Protein AF-A0A350XDE7-F1 (afdb_monomer)

Solvent-accessible surface area (backbone atoms only — not comparable to full-atom values): 5069 Å² total; per-residue (Å²): 80,56,71,71,57,50,31,64,75,68,72,49,52,67,63,55,50,12,62,76,68,74,45,53,56,68,64,44,50,23,57,72,47,74,68,94,67,41,44,83,77,55,68,70,56,31,51,50,46,37,52,50,51,51,53,54,52,51,49,53,50,54,74,72,49,68,60,69,70,60,50,52,52,49,53,55,52,52,53,54,55,57,55,64,73,76,111

Structure (mmCIF, N/CA/C/O backbone):
data_AF-A0A350XDE7-F1
#
_entry.id   AF-A0A350XDE7-F1
#
loop_
_atom_site.group_PDB
_atom_site.id
_atom_site.type_symbol
_atom_site.label_atom_id
_atom_site.label_alt_id
_atom_site.label_comp_id
_atom_site.label_asym_id
_atom_site.label_entity_id
_atom_site.label_seq_id
_atom_site.pdbx_PDB_ins_code
_atom_site.Cartn_x
_atom_site.Cartn_y
_atom_site.Cartn_z
_atom_site.occupancy
_atom_site.B_iso_or_equiv
_atom_site.auth_seq_id
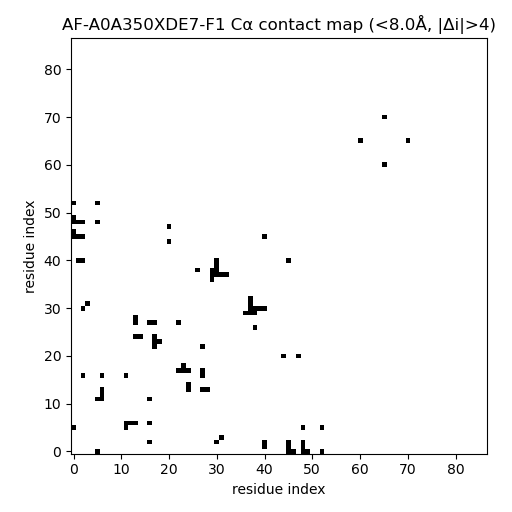_atom_site.auth_comp_id
_atom_site.auth_asym_id
_atom_site.auth_atom_id
_atom_site.pdbx_PDB_model_num
ATOM 1 N N . MET A 1 1 ? 4.035 7.582 -0.041 1.00 89.00 1 MET A N 1
ATOM 2 C CA . MET A 1 1 ? 4.922 6.435 0.216 1.00 89.00 1 MET A CA 1
ATOM 3 C C . MET A 1 1 ? 5.493 5.976 -1.113 1.00 89.00 1 MET A C 1
ATOM 5 O O . MET A 1 1 ? 4.719 5.822 -2.054 1.00 89.00 1 MET A O 1
ATOM 9 N N . HIS A 1 2 ? 6.815 5.831 -1.238 1.00 93.69 2 HIS A N 1
ATOM 10 C CA . HIS A 1 2 ? 7.419 5.377 -2.493 1.00 93.69 2 HIS A CA 1
ATOM 11 C C . HIS A 1 2 ? 7.190 3.858 -2.678 1.00 93.69 2 HIS A C 1
ATOM 13 O O . HIS A 1 2 ? 7.175 3.133 -1.681 1.00 93.69 2 HIS A O 1
ATOM 19 N N . PRO A 1 3 ? 7.047 3.331 -3.913 1.00 95.94 3 PRO A N 1
ATOM 20 C CA . PRO A 1 3 ? 6.860 1.897 -4.154 1.00 95.94 3 PRO A CA 1
ATOM 21 C C . PRO A 1 3 ? 7.935 0.997 -3.539 1.00 95.94 3 PRO A C 1
ATOM 23 O O . PRO A 1 3 ? 7.611 -0.080 -3.046 1.00 95.94 3 PRO A O 1
ATOM 26 N N . LYS A 1 4 ? 9.200 1.449 -3.536 1.00 95.19 4 LYS A N 1
ATOM 27 C CA . LYS A 1 4 ? 10.314 0.736 -2.882 1.00 95.19 4 LYS A CA 1
ATOM 28 C C . LYS A 1 4 ? 10.045 0.536 -1.385 1.00 95.19 4 LYS A C 1
ATOM 30 O O . LYS A 1 4 ? 10.148 -0.587 -0.900 1.00 95.19 4 LYS A O 1
ATOM 35 N N . ASP A 1 5 ? 9.628 1.595 -0.695 1.00 96.94 5 ASP A N 1
ATOM 36 C CA . ASP A 1 5 ? 9.330 1.554 0.740 1.00 96.94 5 ASP A CA 1
ATOM 37 C C . ASP A 1 5 ? 8.097 0.692 1.024 1.00 96.94 5 ASP A C 1
ATOM 39 O O . ASP A 1 5 ? 8.076 -0.066 1.989 1.00 96.94 5 ASP A O 1
ATOM 43 N N . PHE A 1 6 ? 7.067 0.794 0.176 1.00 97.81 6 PHE A N 1
ATOM 44 C CA . PHE A 1 6 ? 5.816 0.050 0.336 1.00 97.81 6 PHE A CA 1
ATOM 45 C C . PHE A 1 6 ? 6.042 -1.461 0.247 1.00 97.81 6 PHE A C 1
ATOM 47 O O . PHE A 1 6 ? 5.628 -2.208 1.129 1.00 97.81 6 PHE A O 1
ATOM 54 N N . VAL A 1 7 ? 6.754 -1.902 -0.792 1.00 97.62 7 VAL A N 1
ATOM 55 C CA . VAL A 1 7 ? 7.127 -3.309 -1.003 1.00 97.62 7 VAL A CA 1
ATOM 56 C C . VAL A 1 7 ? 7.972 -3.827 0.159 1.00 97.62 7 VAL A C 1
ATOM 58 O O . VAL A 1 7 ? 7.713 -4.923 0.646 1.00 97.62 7 VAL A O 1
ATOM 61 N N . ALA A 1 8 ? 8.930 -3.032 0.645 1.00 97.62 8 ALA A N 1
ATOM 62 C CA . ALA A 1 8 ? 9.769 -3.417 1.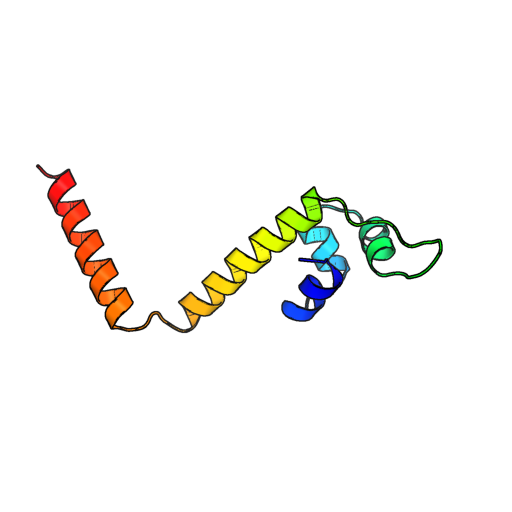776 1.00 97.62 8 ALA A CA 1
ATOM 63 C C . ALA A 1 8 ? 8.976 -3.537 3.091 1.00 97.62 8 ALA A C 1
ATOM 65 O O . ALA A 1 8 ? 9.136 -4.523 3.804 1.00 97.62 8 ALA A O 1
ATOM 66 N N . LYS A 1 9 ? 8.103 -2.569 3.405 1.00 97.75 9 LYS A N 1
ATOM 67 C CA . LYS A 1 9 ? 7.297 -2.567 4.640 1.00 97.75 9 LYS A CA 1
ATOM 68 C C . LYS A 1 9 ? 6.296 -3.721 4.683 1.00 97.75 9 LYS A C 1
ATOM 70 O O . LYS A 1 9 ? 6.131 -4.346 5.725 1.00 97.75 9 LYS A O 1
ATOM 75 N N . TRP A 1 10 ? 5.630 -3.987 3.562 1.00 97.44 10 TRP A N 1
ATOM 76 C CA . TRP A 1 10 ? 4.542 -4.965 3.475 1.00 97.44 10 TRP A CA 1
ATOM 77 C C . TRP A 1 10 ? 4.978 -6.328 2.928 1.00 97.44 10 TRP A C 1
ATOM 79 O O . TRP A 1 10 ? 4.133 -7.192 2.722 1.00 97.44 10 TRP A O 1
ATOM 89 N N . LEU A 1 11 ? 6.286 -6.524 2.713 1.00 97.56 11 LEU A N 1
ATOM 90 C CA . LEU A 1 11 ? 6.895 -7.768 2.224 1.00 97.56 11 LEU A CA 1
ATOM 91 C C . LEU A 1 11 ? 6.266 -8.290 0.922 1.00 97.56 11 LEU A C 1
ATOM 93 O O . LEU A 1 11 ? 6.146 -9.495 0.715 1.00 97.56 11 LEU A O 1
ATOM 97 N N . LEU A 1 12 ? 5.873 -7.372 0.040 1.00 97.25 12 LEU A N 1
ATOM 98 C CA . LEU A 1 12 ? 5.284 -7.710 -1.252 1.00 97.25 12 LEU A CA 1
ATOM 99 C C . LEU A 1 12 ? 6.365 -7.925 -2.311 1.00 97.25 12 LEU A C 1
ATOM 101 O O . LEU A 1 12 ? 7.465 -7.382 -2.247 1.00 97.25 12 LEU A O 1
ATOM 105 N N . THR A 1 13 ? 6.024 -8.664 -3.354 1.00 97.56 13 THR A N 1
ATOM 106 C CA . THR A 1 13 ? 6.793 -8.743 -4.594 1.00 97.56 13 THR A CA 1
ATOM 107 C C . THR A 1 13 ? 6.423 -7.592 -5.537 1.00 97.56 13 THR A C 1
ATOM 109 O O . THR A 1 13 ? 5.365 -6.966 -5.441 1.00 97.56 13 THR A O 1
ATOM 112 N N . ARG A 1 14 ? 7.275 -7.324 -6.537 1.00 96.62 14 ARG A N 1
ATOM 113 C CA . ARG A 1 14 ? 6.960 -6.344 -7.598 1.00 96.62 14 ARG A CA 1
ATOM 114 C C . ARG A 1 14 ? 5.746 -6.765 -8.437 1.00 96.62 14 ARG A C 1
ATOM 116 O O . ARG A 1 14 ? 5.047 -5.907 -8.966 1.00 96.62 14 ARG A O 1
ATOM 123 N N . GLN A 1 15 ? 5.493 -8.069 -8.554 1.00 97.19 15 GLN A N 1
ATOM 124 C CA . GLN A 1 15 ? 4.336 -8.604 -9.269 1.00 97.19 15 GLN A CA 1
ATOM 125 C C . GLN A 1 15 ? 3.034 -8.334 -8.507 1.00 97.19 15 GLN A C 1
ATOM 127 O O . GLN A 1 15 ? 2.063 -7.878 -9.107 1.00 97.19 15 GLN A O 1
ATOM 132 N N . GLU A 1 16 ? 3.024 -8.537 -7.191 1.00 98.06 16 GLU A N 1
ATOM 133 C CA . GLU A 1 16 ? 1.873 -8.194 -6.344 1.00 98.06 16 GLU A CA 1
ATOM 134 C C . GLU A 1 16 ? 1.638 -6.683 -6.316 1.00 98.06 16 GLU A C 1
ATOM 136 O O . GLU A 1 16 ? 0.499 -6.238 -6.411 1.00 98.06 16 GLU A O 1
ATOM 141 N N . LEU A 1 17 ? 2.702 -5.872 -6.294 1.00 97.94 17 LEU A N 1
ATOM 142 C CA . LEU A 1 17 ? 2.576 -4.420 -6.432 1.00 97.94 17 LEU A CA 1
ATOM 143 C C . LEU A 1 17 ? 1.929 -4.018 -7.773 1.00 97.94 17 LEU A C 1
ATOM 145 O O . LEU A 1 17 ? 1.124 -3.085 -7.814 1.00 97.94 17 LEU A O 1
ATOM 149 N N . ALA A 1 18 ? 2.254 -4.710 -8.868 1.00 97.50 18 ALA A N 1
ATOM 150 C CA . ALA A 1 18 ? 1.634 -4.480 -10.174 1.00 97.50 18 ALA A CA 1
ATOM 151 C C . ALA A 1 18 ? 0.131 -4.791 -10.147 1.00 97.50 18 ALA A C 1
ATOM 153 O O . ALA A 1 18 ? -0.672 -3.972 -10.589 1.00 97.50 18 ALA A O 1
ATOM 154 N N . GLN A 1 19 ? -0.254 -5.920 -9.545 1.00 97.31 19 GLN A N 1
ATOM 155 C CA . GLN A 1 19 ? -1.660 -6.282 -9.342 1.00 97.31 19 GLN A CA 1
ATOM 156 C C . GLN A 1 19 ? -2.393 -5.252 -8.475 1.00 97.31 19 GLN A C 1
ATOM 158 O O . GLN A 1 19 ? -3.465 -4.784 -8.849 1.00 97.31 19 GLN A O 1
ATOM 163 N N . LEU A 1 20 ? -1.785 -4.849 -7.357 1.00 96.56 20 LEU A N 1
ATOM 164 C CA . LEU A 1 20 ? -2.347 -3.896 -6.402 1.00 96.56 20 LEU A CA 1
ATOM 165 C C . LEU A 1 20 ? -2.585 -2.516 -7.030 1.00 96.56 20 LEU A C 1
ATOM 167 O O . LEU A 1 20 ? -3.595 -1.876 -6.763 1.00 96.56 20 LEU A O 1
ATOM 171 N N . THR A 1 21 ? -1.659 -2.053 -7.872 1.00 95.88 21 THR A N 1
ATOM 172 C CA . THR A 1 21 ? -1.724 -0.730 -8.519 1.00 95.88 21 THR A CA 1
ATOM 173 C C . THR A 1 21 ? -2.426 -0.739 -9.880 1.00 95.88 21 THR A C 1
ATOM 175 O O . THR A 1 21 ? -2.603 0.323 -10.482 1.00 95.88 21 THR A O 1
ATOM 178 N N . GLY A 1 22 ? -2.793 -1.916 -10.398 1.00 96.25 22 GLY A N 1
ATOM 179 C CA . GLY A 1 22 ? -3.351 -2.085 -11.742 1.00 96.25 22 G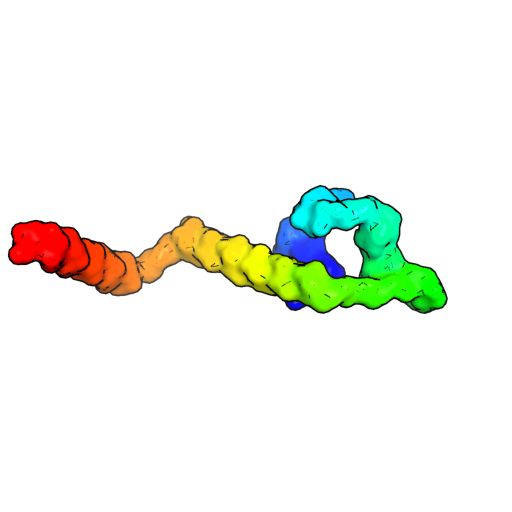LY A CA 1
ATOM 180 C C . GLY A 1 22 ? -2.387 -1.703 -12.873 1.00 96.25 22 GLY A C 1
ATOM 181 O O . GLY A 1 22 ? -2.823 -1.438 -13.994 1.00 96.25 22 GLY A O 1
ATOM 182 N N . LYS A 1 23 ? -1.080 -1.616 -12.598 1.00 96.00 23 LYS A N 1
ATOM 183 C CA . LYS A 1 23 ? -0.052 -1.291 -13.598 1.00 96.00 23 LYS A CA 1
ATOM 184 C C . LYS A 1 23 ? 0.555 -2.564 -14.180 1.00 96.00 23 LYS A C 1
ATOM 186 O O . LYS A 1 23 ? 0.499 -3.634 -13.583 1.00 96.00 23 LYS A O 1
ATOM 191 N N . SER A 1 24 ? 1.172 -2.449 -15.355 1.00 96.94 24 SER A N 1
ATOM 192 C CA . SER A 1 24 ? 1.897 -3.580 -15.940 1.00 96.94 24 SER A CA 1
ATOM 193 C C . SER A 1 24 ? 3.163 -3.908 -15.128 1.00 96.94 24 SER A C 1
ATOM 195 O O . SER A 1 24 ? 3.781 -2.994 -14.569 1.00 96.94 24 SER A O 1
ATOM 197 N N . PRO A 1 25 ? 3.608 -5.180 -15.101 1.00 96.38 25 PRO A N 1
ATOM 198 C CA . PRO A 1 25 ? 4.866 -5.559 -14.457 1.00 96.38 25 PRO A CA 1
ATOM 199 C C . PRO A 1 25 ? 6.080 -4.778 -14.979 1.00 96.38 25 PRO A C 1
ATOM 201 O O . PRO A 1 25 ? 6.954 -4.422 -14.194 1.00 96.38 25 PRO A O 1
ATOM 204 N N . ASP A 1 26 ? 6.107 -4.453 -16.275 1.00 95.94 26 ASP A N 1
ATOM 205 C CA . ASP A 1 26 ? 7.152 -3.628 -16.899 1.00 95.94 26 ASP A CA 1
ATOM 206 C C . ASP A 1 26 ? 7.174 -2.198 -16.337 1.00 95.94 26 ASP A C 1
ATOM 208 O O . ASP A 1 26 ? 8.218 -1.669 -15.955 1.00 95.94 26 ASP A O 1
ATOM 212 N N . THR A 1 27 ? 5.997 -1.582 -16.193 1.00 95.62 27 THR A N 1
ATOM 213 C CA . THR A 1 27 ? 5.888 -0.248 -15.586 1.00 95.62 27 THR A CA 1
ATOM 214 C C . THR A 1 27 ? 6.410 -0.253 -14.156 1.00 95.62 27 THR A C 1
ATOM 216 O O . THR A 1 27 ? 7.180 0.632 -13.787 1.00 95.62 27 THR A O 1
ATOM 219 N N . VAL A 1 28 ? 6.037 -1.268 -13.371 1.00 96.38 28 VAL A N 1
ATOM 220 C CA . VAL A 1 28 ? 6.539 -1.412 -12.004 1.00 96.38 28 VAL A CA 1
ATOM 221 C C . VAL A 1 28 ? 8.042 -1.655 -12.003 1.00 96.38 28 VAL A C 1
ATOM 223 O O . VAL A 1 28 ? 8.738 -1.026 -11.219 1.00 96.38 28 VAL A O 1
ATOM 226 N N . TYR A 1 29 ? 8.576 -2.498 -12.891 1.00 96.06 29 TYR A N 1
ATOM 227 C CA . TYR A 1 29 ? 10.016 -2.743 -13.005 1.00 96.06 29 TYR A CA 1
ATOM 228 C C . TYR A 1 29 ? 10.811 -1.436 -13.145 1.00 96.06 29 TYR A C 1
ATOM 230 O O . TYR A 1 29 ? 11.769 -1.211 -12.398 1.00 96.06 29 TYR A O 1
ATOM 238 N N . HIS A 1 30 ? 10.356 -0.531 -14.013 1.00 96.38 30 HIS A N 1
ATOM 239 C CA . HIS A 1 30 ? 11.005 0.757 -14.253 1.00 96.38 30 HIS A CA 1
ATOM 240 C C . HIS A 1 30 ? 11.001 1.726 -13.056 1.00 96.38 30 HIS A C 1
ATOM 242 O O . HIS A 1 30 ? 11.798 2.663 -13.038 1.00 96.38 30 HIS A O 1
ATOM 248 N N . TRP A 1 31 ? 10.169 1.511 -12.033 1.00 95.56 31 TRP A N 1
ATOM 249 C CA . TRP A 1 31 ? 10.219 2.292 -10.787 1.00 95.56 31 TRP A CA 1
ATOM 250 C C . TRP A 1 31 ? 11.356 1.862 -9.849 1.00 95.56 31 TRP A C 1
ATOM 252 O O . TRP A 1 31 ? 11.702 2.584 -8.910 1.00 95.56 31 TRP A O 1
ATOM 262 N N . PHE A 1 32 ? 11.917 0.668 -10.061 1.00 94.62 32 PHE A N 1
ATOM 263 C CA . PHE A 1 32 ? 12.912 0.072 -9.168 1.00 94.62 32 PHE A CA 1
ATOM 264 C C . PHE A 1 32 ? 14.336 0.144 -9.715 1.00 94.62 32 PHE A C 1
ATOM 266 O O . PHE A 1 32 ? 15.270 0.103 -8.915 1.00 94.62 32 PHE A O 1
ATOM 273 N N . VAL A 1 33 ? 14.498 0.261 -11.033 1.00 93.50 33 VAL A N 1
ATOM 274 C CA . VAL A 1 33 ? 15.808 0.422 -11.677 1.00 93.50 33 VAL A CA 1
ATOM 275 C C . VAL A 1 33 ? 16.392 1.815 -11.441 1.00 93.50 33 VAL A C 1
ATOM 277 O O . VAL A 1 33 ? 15.672 2.767 -11.141 1.00 93.50 33 VAL A O 1
ATOM 280 N N . GLU A 1 34 ? 17.706 1.920 -11.591 1.00 90.94 34 GLU A N 1
ATOM 281 C CA . GLU A 1 34 ? 18.463 3.168 -11.484 1.00 90.94 34 GLU A CA 1
ATOM 282 C C . GLU A 1 34 ? 19.010 3.575 -12.860 1.00 90.94 34 GLU A C 1
ATOM 284 O O . GLU A 1 34 ? 19.106 2.757 -13.780 1.00 90.94 34 GLU A O 1
ATOM 289 N N . GLY A 1 35 ? 19.362 4.851 -13.017 1.00 90.81 35 GLY A N 1
ATOM 290 C CA . GLY A 1 35 ? 19.929 5.382 -14.258 1.00 90.81 35 GLY A CA 1
ATOM 291 C C . GLY A 1 35 ? 18.884 5.692 -15.335 1.00 90.81 35 GLY A C 1
ATOM 292 O O . GLY A 1 35 ? 17.726 5.977 -15.045 1.00 90.81 35 GLY A O 1
ATOM 293 N N . SER A 1 36 ? 19.295 5.655 -16.605 1.00 87.19 36 SER A N 1
ATOM 294 C CA . SER A 1 36 ? 18.501 6.146 -17.749 1.00 87.19 36 SER A CA 1
ATOM 295 C C . SER A 1 36 ? 17.196 5.388 -18.007 1.00 87.19 36 SER A C 1
ATOM 297 O O . SER A 1 36 ? 16.312 5.897 -18.691 1.00 87.19 36 SER A O 1
ATOM 299 N N . SER A 1 37 ? 17.065 4.176 -17.466 1.00 90.69 37 SER A N 1
ATOM 300 C CA . SER A 1 37 ? 15.846 3.369 -17.567 1.00 90.69 37 SER A CA 1
ATOM 301 C C . SER A 1 37 ? 14.858 3.630 -16.428 1.00 90.69 37 SER A C 1
ATOM 303 O O . SER A 1 37 ? 13.772 3.051 -16.434 1.00 90.69 37 SER A O 1
ATOM 305 N N . GLN A 1 38 ? 15.210 4.459 -15.441 1.00 94.50 38 GLN A N 1
ATOM 306 C CA . GLN A 1 38 ? 14.318 4.782 -14.335 1.00 94.50 38 GLN A CA 1
ATOM 307 C C . GLN A 1 38 ? 13.157 5.641 -14.833 1.00 94.50 38 GLN A C 1
ATOM 309 O O . GLN A 1 38 ? 13.352 6.668 -15.483 1.00 94.50 38 GLN A O 1
ATOM 314 N N . ARG A 1 39 ? 11.932 5.233 -14.494 1.00 93.56 39 ARG A N 1
ATOM 315 C CA . ARG A 1 39 ? 10.734 6.042 -14.730 1.00 93.56 39 ARG A CA 1
ATOM 316 C C . ARG A 1 39 ? 10.208 6.589 -13.406 1.00 93.56 39 ARG A C 1
ATOM 318 O O . ARG A 1 39 ? 10.166 5.841 -12.425 1.00 93.56 39 ARG A O 1
ATOM 325 N N . PRO A 1 40 ? 9.783 7.864 -13.360 1.00 93.12 40 PRO A N 1
ATOM 326 C CA . PRO A 1 40 ? 9.168 8.419 -12.168 1.00 93.12 40 PRO A CA 1
ATOM 327 C C . PRO A 1 40 ? 7.854 7.697 -11.866 1.00 93.12 40 PRO A C 1
ATOM 329 O O . PRO A 1 40 ? 7.108 7.298 -12.765 1.00 93.12 40 PRO A O 1
ATOM 332 N N . VAL A 1 41 ? 7.571 7.543 -10.578 1.00 95.81 41 VAL A N 1
ATOM 333 C CA . VAL A 1 41 ? 6.304 6.986 -10.111 1.00 95.81 41 VAL A CA 1
ATOM 334 C C . VAL A 1 41 ? 5.236 8.074 -10.242 1.00 95.81 41 VAL A C 1
ATOM 336 O O . VAL A 1 41 ? 5.443 9.173 -9.720 1.00 95.81 41 VAL A O 1
ATOM 339 N N . PRO A 1 42 ? 4.100 7.804 -10.903 1.00 95.62 42 PRO A N 1
ATOM 340 C CA . PRO A 1 42 ? 3.040 8.793 -11.030 1.00 95.62 42 PRO A CA 1
ATOM 341 C C . PRO A 1 42 ? 2.494 9.239 -9.658 1.00 95.62 42 PRO A C 1
ATOM 343 O O . PRO A 1 42 ? 2.327 8.387 -8.773 1.00 95.62 42 PRO A O 1
ATOM 346 N N . PRO A 1 43 ? 2.174 10.532 -9.456 1.00 96.38 43 PRO A N 1
ATOM 347 C CA . PRO A 1 43 ? 1.673 11.038 -8.176 1.00 96.38 43 PRO A CA 1
ATOM 348 C C . PRO A 1 43 ? 0.429 10.304 -7.663 1.00 96.38 43 PRO A C 1
ATOM 350 O O . PRO A 1 43 ? 0.316 10.040 -6.467 1.00 96.38 43 PRO A O 1
ATOM 353 N N . GLU A 1 44 ? -0.483 9.902 -8.552 1.00 96.44 44 GLU A N 1
ATOM 354 C CA . GLU A 1 44 ? -1.683 9.152 -8.179 1.00 96.44 44 GLU A CA 1
ATOM 355 C C . GLU A 1 44 ? -1.348 7.778 -7.587 1.00 96.44 44 GLU A C 1
ATOM 357 O O . GLU A 1 44 ? -2.007 7.327 -6.652 1.00 96.44 44 GLU A O 1
ATOM 362 N N . THR A 1 45 ? -0.271 7.146 -8.064 1.00 97.19 45 THR A N 1
ATOM 363 C CA . THR A 1 45 ? 0.207 5.874 -7.511 1.00 97.19 45 THR A CA 1
ATOM 364 C C .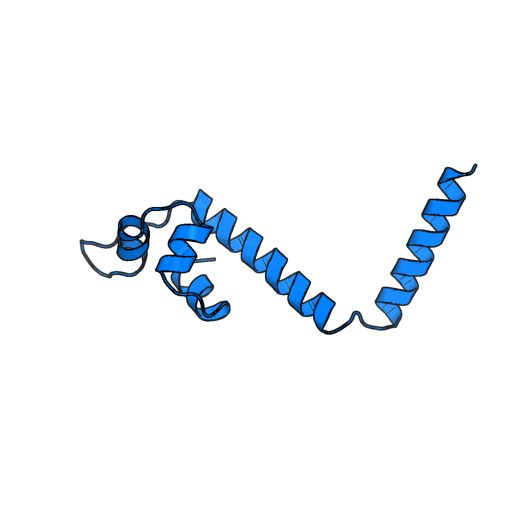 THR A 1 45 ? 0.816 6.090 -6.129 1.00 97.19 45 THR A C 1
ATOM 366 O O . THR A 1 45 ? 0.544 5.321 -5.211 1.00 97.19 45 THR A O 1
ATOM 369 N N . ILE A 1 46 ? 1.590 7.163 -5.938 1.00 97.38 46 ILE A N 1
ATOM 370 C CA . ILE A 1 46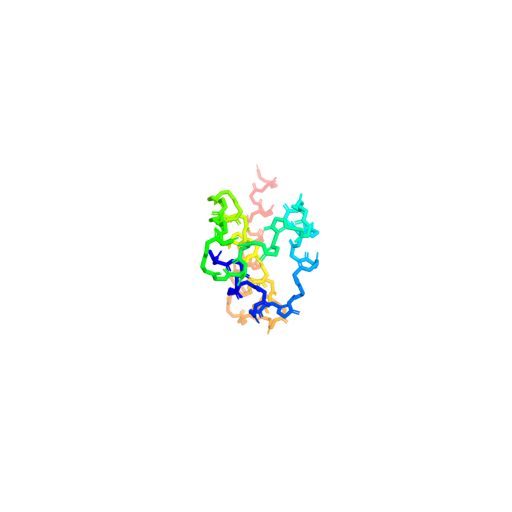 ? 2.159 7.509 -4.626 1.00 97.38 46 ILE A CA 1
ATOM 371 C C . ILE A 1 46 ? 1.043 7.772 -3.607 1.00 97.38 46 ILE A C 1
ATOM 373 O O . ILE A 1 46 ? 1.117 7.288 -2.473 1.00 97.38 46 ILE A O 1
ATOM 377 N N . ASN A 1 47 ? 0.004 8.511 -3.998 1.00 97.69 47 ASN A N 1
ATOM 378 C CA . ASN A 1 47 ? -1.150 8.790 -3.143 1.00 97.69 47 ASN A CA 1
ATOM 379 C C . ASN A 1 47 ? -1.907 7.508 -2.791 1.00 97.69 47 ASN A C 1
ATOM 381 O O . ASN A 1 47 ? -2.198 7.272 -1.619 1.00 97.69 47 ASN A O 1
ATOM 385 N N . TYR A 1 48 ? -2.152 6.649 -3.781 1.00 97.44 48 TYR A N 1
ATOM 386 C CA . TYR A 1 48 ? -2.814 5.365 -3.575 1.00 97.44 48 TYR A CA 1
ATOM 387 C C . TYR A 1 48 ? -2.049 4.461 -2.598 1.00 97.44 48 TYR A C 1
ATOM 389 O O . TYR A 1 48 ? -2.628 3.964 -1.635 1.00 97.44 48 TYR A O 1
ATOM 397 N N . LEU A 1 49 ? -0.732 4.319 -2.775 1.00 98.06 49 LEU A N 1
ATOM 398 C CA . LEU A 1 49 ? 0.105 3.535 -1.862 1.00 98.06 49 LEU A CA 1
ATOM 399 C C . LEU A 1 49 ? 0.152 4.138 -0.454 1.00 98.06 49 LEU A C 1
ATOM 401 O O . LEU A 1 49 ? 0.184 3.401 0.523 1.00 98.06 49 LEU A O 1
ATOM 405 N N . SER A 1 50 ? 0.111 5.466 -0.327 1.00 97.94 50 SER A N 1
ATOM 406 C CA . SER A 1 50 ? 0.048 6.128 0.986 1.00 97.94 50 SER A CA 1
ATOM 407 C C . SER A 1 50 ? -1.273 5.851 1.703 1.00 97.94 50 SER A C 1
ATOM 409 O O . SER A 1 50 ? -1.287 5.637 2.912 1.00 97.94 50 SER A O 1
ATOM 411 N N . LEU A 1 51 ? -2.382 5.832 0.960 1.00 97.88 51 LEU A N 1
ATOM 412 C CA . LEU A 1 51 ? -3.693 5.497 1.505 1.00 97.88 51 LEU A CA 1
ATOM 413 C C . LEU A 1 51 ? -3.750 4.035 1.958 1.00 97.88 51 LEU A C 1
ATOM 415 O O . LEU A 1 51 ? -4.212 3.757 3.062 1.00 97.88 51 LEU A O 1
AT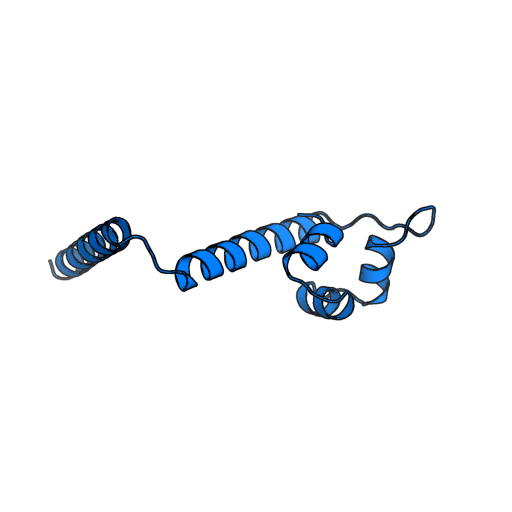OM 419 N N . LEU A 1 52 ? -3.257 3.107 1.134 1.00 97.69 52 LEU A N 1
ATOM 420 C CA . LEU A 1 52 ? -3.187 1.695 1.510 1.00 97.69 52 LEU A CA 1
ATOM 421 C C . LEU A 1 52 ? -2.305 1.475 2.737 1.00 97.69 52 LEU A C 1
ATOM 423 O O . LEU A 1 52 ? -2.698 0.739 3.638 1.00 97.69 52 LEU A O 1
ATOM 427 N N . ASP A 1 53 ? -1.159 2.154 2.800 1.00 97.81 53 ASP A N 1
ATOM 428 C CA . ASP A 1 53 ? -0.258 2.076 3.944 1.00 97.81 53 ASP A CA 1
ATOM 429 C C . ASP A 1 53 ? -0.951 2.489 5.242 1.00 97.81 53 ASP A C 1
ATOM 431 O O . ASP A 1 53 ? -0.858 1.787 6.250 1.00 97.81 53 ASP A O 1
ATOM 435 N N . LEU A 1 54 ? -1.703 3.592 5.203 1.00 96.94 54 LEU A N 1
ATOM 436 C CA . LEU A 1 54 ? -2.501 4.044 6.333 1.00 96.94 54 LEU A CA 1
ATOM 437 C C . LEU A 1 54 ? -3.546 2.992 6.725 1.00 96.94 54 LEU A C 1
ATOM 439 O O . LEU A 1 54 ? -3.613 2.615 7.892 1.00 96.94 54 LEU A O 1
ATOM 443 N N . ILE A 1 55 ? -4.333 2.490 5.768 1.00 97.06 55 ILE A N 1
ATOM 444 C CA . ILE A 1 55 ? -5.409 1.520 6.029 1.00 97.06 55 ILE A CA 1
ATOM 445 C C . ILE A 1 55 ? -4.856 0.236 6.652 1.00 97.06 55 ILE A C 1
ATOM 447 O O . ILE A 1 55 ? -5.382 -0.244 7.656 1.00 97.06 55 ILE A O 1
ATOM 451 N N . TRP A 1 56 ? -3.797 -0.330 6.077 1.00 96.62 56 TRP A N 1
ATOM 452 C CA . TRP A 1 56 ? -3.211 -1.577 6.563 1.00 96.62 56 TRP A CA 1
ATOM 453 C C . TRP A 1 56 ? -2.510 -1.394 7.907 1.00 96.62 56 TRP A C 1
ATOM 455 O O . TRP A 1 56 ? -2.625 -2.263 8.769 1.00 96.62 56 TRP A O 1
ATOM 465 N N . THR A 1 57 ? -1.866 -0.245 8.134 1.00 95.31 57 THR A N 1
ATOM 466 C CA . THR A 1 57 ? -1.291 0.089 9.446 1.00 95.31 57 THR A CA 1
ATOM 467 C C . THR A 1 57 ? -2.385 0.158 10.512 1.00 95.31 57 THR A C 1
ATOM 469 O O . THR A 1 57 ? -2.258 -0.468 11.561 1.00 95.31 57 THR A O 1
ATOM 472 N N . GLN A 1 58 ? -3.498 0.845 10.230 1.00 91.94 58 GLN A N 1
ATOM 473 C CA . GLN A 1 58 ? -4.631 0.920 11.159 1.00 91.94 58 GLN A CA 1
ATOM 474 C C . GLN A 1 58 ? -5.239 -0.456 11.429 1.00 91.94 58 GLN A C 1
ATOM 476 O O . GLN A 1 58 ? -5.551 -0.781 12.571 1.00 91.94 58 GLN A O 1
ATOM 481 N N . ARG A 1 59 ? -5.364 -1.297 10.397 1.00 93.00 59 ARG A N 1
ATOM 482 C CA . ARG A 1 59 ? -5.828 -2.675 10.564 1.00 93.00 59 ARG A CA 1
ATOM 483 C C . ARG A 1 59 ? -4.913 -3.475 11.491 1.00 93.00 59 ARG A C 1
ATOM 485 O O . ARG A 1 59 ? -5.426 -4.109 12.405 1.00 93.00 59 ARG A O 1
ATOM 492 N N . GLN A 1 60 ? -3.593 -3.405 11.311 1.00 91.88 60 GLN A N 1
ATOM 493 C CA . GLN A 1 60 ? -2.644 -4.061 12.219 1.00 91.88 60 GLN A CA 1
ATOM 494 C C . GLN A 1 60 ? -2.787 -3.554 13.660 1.00 91.88 60 GLN A C 1
ATOM 496 O O . GLN A 1 60 ? -2.784 -4.355 14.591 1.00 91.88 60 GLN A O 1
ATOM 501 N N . THR A 1 61 ? -2.958 -2.243 13.858 1.00 88.62 61 THR A N 1
ATOM 502 C CA . THR A 1 61 ? -3.206 -1.668 15.190 1.00 88.62 61 THR A CA 1
ATOM 503 C C . THR A 1 61 ? -4.496 -2.202 15.813 1.00 88.62 61 THR A C 1
ATOM 505 O O . THR A 1 61 ? -4.517 -2.524 16.996 1.00 88.62 61 THR A O 1
ATOM 508 N N . LEU A 1 62 ? -5.567 -2.333 15.029 1.00 86.00 62 LEU A N 1
ATOM 509 C CA . LEU A 1 62 ? -6.836 -2.883 15.508 1.00 86.00 62 LEU A CA 1
ATOM 510 C C . LEU A 1 62 ? -6.742 -4.381 15.829 1.00 86.00 62 LEU A C 1
ATOM 512 O O . LEU A 1 62 ? -7.316 -4.820 16.822 1.00 86.00 62 LEU A O 1
ATOM 516 N N . GLU A 1 63 ? -6.000 -5.155 15.033 1.00 88.06 63 GLU A N 1
ATOM 517 C CA . GLU A 1 63 ? -5.759 -6.588 15.265 1.00 88.06 63 GLU A CA 1
ATOM 518 C C . GLU A 1 63 ? -4.946 -6.844 16.545 1.00 88.06 63 GLU A C 1
ATOM 520 O O . GLU A 1 63 ? -5.158 -7.851 17.217 1.00 88.06 63 GLU A O 1
ATOM 525 N N . GLN A 1 64 ? -4.073 -5.911 16.935 1.00 85.50 64 GLN A N 1
ATOM 526 C CA . GLN A 1 64 ? -3.354 -5.950 18.218 1.00 85.50 64 GLN A CA 1
ATOM 527 C C . GLN A 1 64 ? -4.249 -5.632 19.428 1.00 85.50 64 GLN A C 1
ATOM 529 O O . GLN A 1 64 ? -3.827 -5.804 20.572 1.00 85.50 64 GLN A O 1
ATOM 534 N N . GLY A 1 65 ? -5.493 -5.217 19.181 1.00 83.06 65 GLY A N 1
ATOM 535 C CA . GLY A 1 65 ? -6.458 -4.845 20.200 1.00 83.06 65 GLY A CA 1
ATOM 536 C C . GLY A 1 65 ? -6.363 -3.368 20.570 1.00 83.06 65 GLY A C 1
ATOM 537 O O . GLY A 1 65 ? -5.290 -2.806 20.790 1.00 83.06 65 GLY A O 1
ATOM 538 N N . LEU A 1 66 ? -7.527 -2.727 20.674 1.00 82.94 66 LEU A N 1
ATOM 539 C CA . LEU A 1 66 ? -7.607 -1.369 21.195 1.00 82.94 66 LEU A CA 1
ATOM 540 C C . LEU A 1 66 ? -7.302 -1.363 22.699 1.00 82.94 66 LEU A C 1
ATOM 542 O O . LEU A 1 66 ? -7.778 -2.244 23.423 1.00 82.94 66 LEU A O 1
ATOM 546 N N . PRO A 1 67 ? -6.594 -0.340 23.210 1.00 86.69 67 PRO A N 1
ATOM 547 C CA . PRO A 1 67 ? -6.472 -0.138 24.644 1.00 86.69 67 PRO A CA 1
ATOM 548 C C . PRO A 1 67 ? -7.859 -0.131 25.316 1.00 86.69 67 PRO A C 1
ATOM 55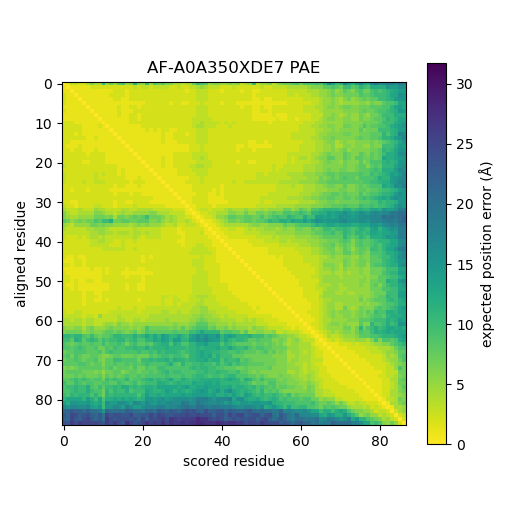0 O O . PRO A 1 67 ? -8.780 0.504 24.785 1.00 86.69 67 PRO A O 1
ATOM 553 N N . PRO A 1 68 ? -8.030 -0.763 26.495 1.00 88.00 68 PRO A N 1
ATOM 554 C CA . PRO A 1 68 ? -9.347 -0.929 27.119 1.00 88.00 68 PRO A CA 1
ATOM 555 C C . PRO A 1 68 ? -10.133 0.377 27.290 1.00 88.00 68 PRO A C 1
ATOM 557 O O . PRO A 1 68 ? -11.345 0.409 27.089 1.00 88.00 68 PRO A O 1
ATOM 560 N N . HIS A 1 69 ? -9.441 1.475 27.605 1.00 89.31 69 HIS A N 1
ATOM 561 C CA . HIS A 1 69 ? -10.059 2.789 27.782 1.00 89.31 69 HIS A CA 1
ATOM 562 C C . HIS A 1 69 ? -10.599 3.384 26.469 1.00 89.31 69 HIS A C 1
ATOM 564 O O . HIS A 1 69 ? -11.641 4.035 26.486 1.00 89.31 69 HIS A O 1
ATOM 570 N N . ILE A 1 70 ? -9.941 3.136 25.328 1.00 89.88 70 ILE A N 1
ATOM 571 C CA . ILE A 1 70 ? -10.429 3.578 24.012 1.00 89.88 70 ILE A CA 1
ATOM 572 C C . ILE A 1 70 ? -11.686 2.794 23.639 1.00 89.88 70 ILE A C 1
ATOM 574 O O . ILE A 1 70 ? -12.680 3.392 23.230 1.00 89.88 70 ILE A O 1
ATOM 578 N N . ASN A 1 71 ? -11.674 1.473 23.839 1.00 87.25 71 ASN A N 1
ATOM 579 C CA . ASN A 1 71 ? -12.839 0.635 23.561 1.00 87.25 71 ASN A CA 1
ATOM 580 C C . ASN A 1 71 ? -14.044 1.023 24.438 1.00 87.25 71 ASN A C 1
ATOM 582 O O . ASN A 1 71 ? -15.157 1.151 23.938 1.00 87.25 71 ASN A O 1
ATOM 586 N N . ALA A 1 72 ? -13.821 1.296 25.728 1.00 91.38 72 ALA A N 1
ATOM 587 C CA . ALA A 1 72 ? -14.876 1.744 26.638 1.00 91.38 72 ALA A CA 1
ATOM 588 C C . ALA A 1 72 ? -15.525 3.069 26.192 1.00 91.38 72 ALA A C 1
ATOM 590 O O . ALA A 1 72 ? -16.748 3.205 26.229 1.00 91.38 72 ALA A O 1
ATOM 591 N N . LEU A 1 73 ? -14.725 4.040 25.734 1.00 94.25 73 LEU A N 1
ATOM 592 C CA . LEU A 1 73 ? -15.240 5.307 25.203 1.00 94.25 73 LEU A CA 1
ATOM 593 C C . LEU A 1 73 ? -15.998 5.124 23.883 1.00 94.25 73 LEU A C 1
ATOM 595 O O . LEU A 1 73 ? -17.017 5.785 23.672 1.00 94.25 73 LEU A O 1
ATOM 599 N N . TYR A 1 74 ? -15.526 4.228 23.013 1.00 90.56 74 TYR A N 1
ATOM 600 C CA . TYR A 1 74 ? -16.218 3.885 21.772 1.00 90.56 74 TYR A CA 1
ATOM 601 C C . TYR A 1 74 ? -17.599 3.280 22.049 1.00 90.56 74 TYR A C 1
ATOM 603 O O . TYR A 1 74 ? -18.596 3.763 21.512 1.00 90.56 74 TYR A O 1
ATOM 611 N N . GLU A 1 75 ? -17.677 2.294 22.943 1.00 92.56 75 GLU A N 1
ATOM 612 C CA . GLU A 1 75 ? -18.941 1.673 23.345 1.00 92.56 75 GLU A CA 1
ATOM 613 C C . GLU A 1 75 ? -19.910 2.690 23.962 1.00 92.56 75 GLU A C 1
ATOM 615 O O . GLU A 1 75 ? -21.080 2.745 23.582 1.00 92.56 75 GLU A O 1
ATOM 620 N N . LEU A 1 76 ? -19.416 3.580 24.831 1.00 94.06 76 LEU A N 1
ATOM 621 C CA . LEU A 1 76 ? -20.216 4.666 25.402 1.00 94.06 76 LEU A CA 1
ATOM 622 C C . LEU A 1 76 ? -20.764 5.617 24.324 1.00 94.06 76 LEU A C 1
ATOM 624 O O . LEU A 1 76 ? -21.927 6.021 24.380 1.00 94.06 76 LEU A O 1
ATOM 628 N N . SER A 1 77 ? -19.936 5.994 23.345 1.00 94.50 77 SER A N 1
ATOM 629 C CA . SER A 1 77 ? -20.351 6.845 22.223 1.00 94.50 77 SER A CA 1
ATOM 630 C C . SER A 1 77 ? -21.417 6.161 21.365 1.00 94.50 77 SER A C 1
ATOM 632 O O . SER A 1 77 ? -22.430 6.779 21.028 1.00 94.50 77 SER A O 1
ATOM 634 N N . ARG A 1 78 ? -21.223 4.872 21.070 1.00 94.06 78 ARG A N 1
ATOM 635 C CA . ARG A 1 78 ? -22.141 4.051 20.278 1.00 94.06 78 ARG A CA 1
ATOM 636 C C . ARG A 1 78 ? -23.520 3.948 20.932 1.00 94.06 78 ARG A C 1
ATOM 638 O O . ARG A 1 78 ? -24.515 4.178 20.247 1.00 94.06 78 ARG A O 1
ATOM 645 N N . SER A 1 79 ? -23.583 3.694 22.241 1.00 93.06 79 SER A N 1
ATOM 646 C CA . SER A 1 79 ? -24.852 3.627 22.984 1.00 93.06 79 SER A CA 1
ATOM 647 C C . SER A 1 79 ? -25.636 4.943 22.920 1.00 93.06 79 SER A C 1
ATOM 649 O O . SER A 1 79 ? -26.827 4.944 22.607 1.00 93.06 79 SER A O 1
ATOM 651 N N . ARG A 1 80 ? -24.956 6.087 23.089 1.00 94.69 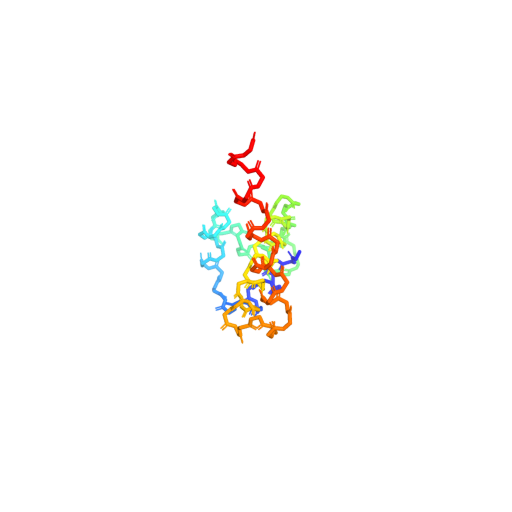80 ARG A N 1
ATOM 652 C CA . ARG A 1 80 ? -25.586 7.419 22.975 1.00 94.69 80 ARG A CA 1
ATOM 653 C C . ARG A 1 80 ? -26.166 7.676 21.583 1.00 94.69 80 ARG A C 1
ATOM 655 O O . ARG A 1 80 ? -27.217 8.293 21.445 1.00 94.69 80 ARG A O 1
ATOM 662 N N . GLN A 1 81 ? -25.488 7.209 20.533 1.00 90.56 81 GLN A N 1
ATOM 663 C CA . GLN A 1 81 ? -25.979 7.352 19.161 1.00 90.56 81 GLN A CA 1
ATOM 664 C C . GLN A 1 81 ? -27.218 6.496 18.884 1.00 90.56 81 GLN A C 1
ATOM 666 O O . GLN A 1 81 ? -28.082 6.931 18.124 1.00 90.56 81 GLN A O 1
ATOM 671 N N . SER A 1 82 ? -27.318 5.295 19.464 1.00 88.12 82 SER A N 1
ATOM 672 C CA . SER A 1 82 ? -28.526 4.470 19.334 1.00 88.12 82 SER A CA 1
ATOM 673 C C . SER A 1 82 ? -29.722 5.063 20.075 1.00 88.12 82 SER A C 1
ATOM 675 O O . SER A 1 82 ? -30.822 5.045 19.533 1.00 88.12 82 SER A O 1
ATOM 677 N N . GLU A 1 83 ? -29.510 5.640 21.261 1.00 84.50 83 GLU A N 1
ATOM 678 C CA . GLU A 1 83 ? -30.568 6.285 22.053 1.00 84.50 83 GLU A CA 1
ATOM 679 C C . GLU A 1 83 ? -31.136 7.525 21.343 1.00 84.50 83 GLU A C 1
ATOM 681 O O . GLU A 1 83 ? -32.351 7.674 21.227 1.00 84.50 83 GLU A O 1
ATOM 686 N N . ASN A 1 84 ? -30.268 8.359 20.759 1.00 76.44 84 ASN A N 1
ATOM 687 C CA . ASN A 1 84 ? -30.686 9.549 20.009 1.00 76.44 84 ASN A CA 1
ATOM 688 C C . ASN A 1 84 ? -31.448 9.246 18.710 1.00 76.44 84 ASN A C 1
ATOM 690 O O . ASN A 1 84 ? -32.118 10.129 18.191 1.00 76.44 84 ASN A O 1
ATOM 694 N N . LYS A 1 85 ? -31.332 8.039 18.143 1.00 69.06 85 LYS A N 1
ATOM 695 C CA . LYS A 1 85 ? -32.077 7.652 16.928 1.00 69.06 85 LYS A CA 1
ATOM 696 C C . LYS A 1 85 ? -33.500 7.165 17.220 1.00 69.06 85 LYS A C 1
ATOM 698 O O . LYS A 1 85 ? -34.260 6.959 16.278 1.00 69.06 85 LYS A O 1
ATOM 703 N N . LEU A 1 86 ? -33.830 6.929 18.489 1.00 60.72 86 LEU A N 1
ATOM 704 C CA . LEU A 1 86 ? -35.128 6.422 18.948 1.00 60.72 86 LEU A CA 1
ATOM 705 C C . LEU A 1 86 ? -36.016 7.518 19.568 1.00 60.72 86 LEU A C 1
ATOM 707 O O . LEU A 1 86 ? -37.135 7.213 19.977 1.00 60.72 86 LEU A O 1
ATOM 711 N N . SER A 1 87 ? -35.519 8.758 19.648 1.00 54.50 87 SER A N 1
ATOM 712 C CA . SER A 1 87 ? -36.230 9.955 20.135 1.00 54.50 87 SER A CA 1
ATOM 713 C C . SER A 1 87 ? -36.577 10.881 18.974 1.00 54.50 87 SER A C 1
ATOM 715 O O . SER A 1 87 ? -37.634 11.541 19.055 1.00 54.50 87 SER A O 1
#

Foldseek 3Di:
DQPVVLCVVVVHDLVVLCVQQVHDSQLSVLCPDDDPSHDDDDPVSVVSSVVVVVVVVVVVVVVVPDDPVVVVVVVVVVVVVVVVVVD

pLDDT: mean 92.68, std 7.39, range [54.5, 98.06]

Sequence (87 aa):
MHPKDFVAKWLLTRQELAQLTGKSPDTVYHWFVEGSSQRPVPPETINYLSLLDLIWTQRQTLEQGLPPHINALYELSRSRQSENKLS

Nearest PDB structures (foldseek):
  7vjn-assembly1_A  TM=8.608E-01  e=4.561E-01  Pseudomonas phage JBD30
  3qq6-assem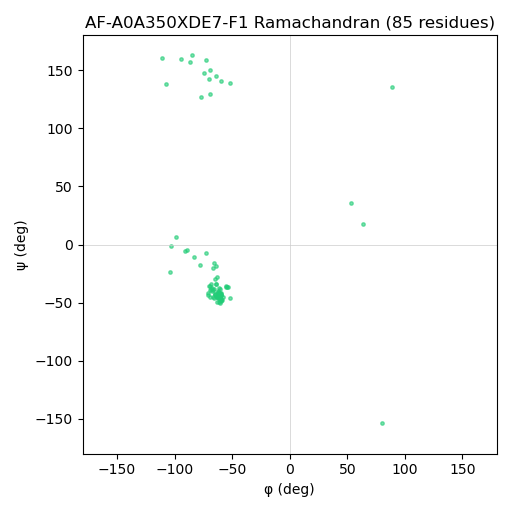bly1_A  TM=7.163E-01  e=5.576E-01  Bacillus subtilis
  2cro-assembly1_A  TM=7.296E-01  e=1.246E+00  Phage 434
  5k98-assembly1_P  TM=6.348E-01  e=8.911E-01  Escherichia coli MP020980.2
  6vli-assembly1_D  TM=5.976E-01  e=1.089E+00  Eganvirus ev186

Mean predicted aligned error: 5.71 Å

Secondary structure (DSSP, 8-state):
--HHHHHHHHT--HHHHHHHHT--HHHHHHHH--GGG--PPPHHHHHHHHHHHHHHHHHHHHHT---HHHHHHHHHHHHHHHHHT--

Radius of gyration: 19.77 Å; Cα contacts (8 Å, |Δi|>4): 49; chains: 1; bounding box: 56×20×46 Å